Protein AF-A0A1H7Y107-F1 (afdb_monomer_lite)

Sequence (111 aa):
MVQRQDTKTKDKLSIWEVFGKIGSFLSLIFSGLMVFISFLLAMPLFILGLIIKWVEFSIGYALFWFIVDAIYGTFILNSDTFEPFTGTSVLVILIVAFLTALLTSISDIRG

pLDDT: mean 84.81, std 15.05, range [39.53, 97.69]

Radius of gyration: 32.48 Å; chains: 1; bounding box: 97×25×74 Å

Structure (mmCIF, N/CA/C/O backbone):
data_AF-A0A1H7Y107-F1
#
_entry.id   AF-A0A1H7Y107-F1
#
loop_
_atom_site.group_PDB
_atom_sit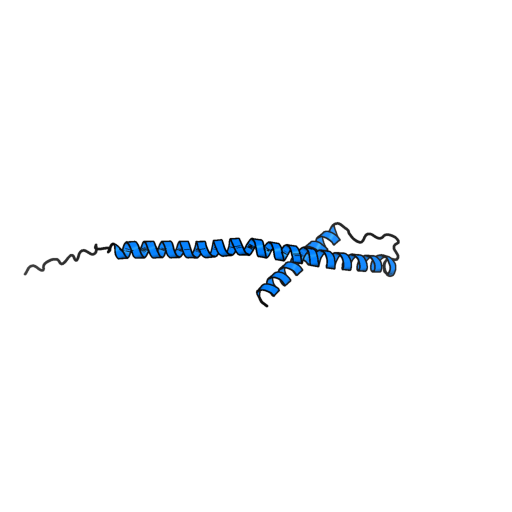e.id
_atom_site.type_symbol
_atom_site.label_atom_id
_atom_site.label_alt_id
_atom_site.label_comp_id
_atom_site.label_asym_id
_atom_site.label_entity_id
_atom_site.label_seq_id
_atom_site.pdbx_PDB_ins_code
_atom_site.Cartn_x
_atom_site.Cartn_y
_atom_site.Cartn_z
_atom_site.occupancy
_atom_site.B_iso_or_equiv
_atom_site.auth_seq_id
_atom_site.auth_comp_id
_atom_site.auth_asym_id
_atom_site.auth_atom_id
_atom_site.pdbx_PDB_model_num
ATOM 1 N N . MET A 1 1 ? -77.062 5.292 44.663 1.00 39.53 1 MET A N 1
ATOM 2 C CA . MET A 1 1 ? -75.742 4.680 44.922 1.00 39.53 1 MET A CA 1
ATOM 3 C C . MET A 1 1 ? -74.718 5.464 44.123 1.00 39.53 1 MET A C 1
ATOM 5 O O . MET A 1 1 ? -74.772 5.437 42.903 1.00 39.53 1 MET A O 1
ATOM 9 N N . VAL A 1 2 ? -73.889 6.261 44.796 1.00 43.12 2 VAL A N 1
ATOM 10 C CA . VAL A 1 2 ? -72.856 7.090 44.159 1.00 43.12 2 VAL A CA 1
ATOM 11 C C . VAL A 1 2 ? -71.608 6.227 44.023 1.00 43.12 2 VAL A C 1
ATOM 13 O O . VAL A 1 2 ? -71.018 5.851 45.035 1.00 43.12 2 VAL A O 1
ATOM 16 N N . GLN A 1 3 ? -71.234 5.862 42.797 1.00 43.44 3 GLN A N 1
ATOM 17 C CA . GLN A 1 3 ? -69.942 5.225 42.554 1.00 43.44 3 GLN A CA 1
ATOM 18 C C . GLN A 1 3 ? -68.848 6.286 42.687 1.00 43.44 3 GLN A C 1
ATOM 20 O O . GLN A 1 3 ? -68.834 7.277 41.957 1.00 43.44 3 GLN A O 1
ATOM 25 N N . ARG A 1 4 ? -67.978 6.102 43.687 1.00 45.00 4 ARG A N 1
ATOM 26 C CA . ARG A 1 4 ? -66.786 6.922 43.902 1.00 45.00 4 ARG A CA 1
ATOM 27 C C . ARG A 1 4 ? -65.861 6.796 42.697 1.00 45.00 4 ARG A C 1
ATOM 29 O O . ARG A 1 4 ? -65.587 5.694 42.233 1.00 45.00 4 ARG A O 1
ATOM 36 N N . GLN A 1 5 ? -65.371 7.940 42.239 1.00 50.78 5 GLN A N 1
ATOM 37 C CA . GLN A 1 5 ? -64.249 8.022 41.321 1.00 50.78 5 GLN A CA 1
ATOM 38 C C . GLN A 1 5 ? -63.005 7.402 41.965 1.00 50.78 5 GLN A C 1
ATOM 40 O O . GLN A 1 5 ? -62.562 7.877 43.006 1.00 50.78 5 GLN A O 1
ATOM 45 N N . ASP A 1 6 ? -62.409 6.410 41.309 1.00 42.41 6 ASP A N 1
ATOM 46 C CA . ASP A 1 6 ? -60.985 6.114 41.464 1.00 42.41 6 ASP A CA 1
ATOM 47 C C . ASP A 1 6 ? -60.265 6.668 40.235 1.00 42.41 6 ASP A C 1
ATOM 49 O O . ASP A 1 6 ? -59.898 5.959 39.296 1.00 42.41 6 ASP A O 1
ATOM 53 N N . THR A 1 7 ? -60.056 7.985 40.228 1.00 48.41 7 THR A N 1
ATOM 54 C CA . THR A 1 7 ? -58.989 8.593 39.433 1.00 48.41 7 THR A CA 1
ATOM 55 C C . THR A 1 7 ? -57.671 8.164 40.065 1.00 48.41 7 THR A C 1
ATOM 57 O O . THR A 1 7 ? -57.070 8.897 40.850 1.00 48.41 7 THR A O 1
ATOM 60 N N . LYS A 1 8 ? -57.249 6.928 39.779 1.00 42.62 8 LYS A N 1
ATOM 61 C CA . LYS A 1 8 ? -55.926 6.431 40.143 1.00 42.62 8 LYS A CA 1
ATOM 62 C C . LYS A 1 8 ? -54.926 7.322 39.417 1.00 42.62 8 LYS A C 1
ATOM 64 O O . LYS A 1 8 ? -54.734 7.204 38.208 1.00 42.62 8 LYS A O 1
ATOM 69 N N . THR A 1 9 ? -54.359 8.258 40.162 1.00 46.75 9 THR A N 1
ATOM 70 C CA . THR A 1 9 ? -53.280 9.155 39.771 1.00 46.75 9 THR A CA 1
ATOM 71 C C . THR A 1 9 ? -52.123 8.323 39.221 1.00 46.75 9 THR A C 1
ATOM 73 O O . THR A 1 9 ? -51.264 7.827 39.949 1.00 46.75 9 THR A O 1
ATOM 76 N N . LYS A 1 10 ? -52.132 8.135 37.898 1.00 51.06 10 LYS A N 1
ATOM 77 C CA . LYS A 1 10 ? -50.972 7.772 37.085 1.00 51.06 10 LYS A CA 1
ATOM 78 C C . LYS A 1 10 ? -50.003 8.954 37.133 1.00 51.06 10 LYS A C 1
ATOM 80 O O . LYS A 1 10 ? -49.971 9.714 36.187 1.00 51.06 10 LYS A O 1
ATOM 85 N N . ASP A 1 11 ? -49.302 9.161 38.242 1.00 57.28 11 ASP A N 1
ATOM 86 C CA . ASP A 1 11 ? -48.229 10.168 38.319 1.00 57.28 11 ASP A CA 1
ATOM 87 C C . ASP A 1 11 ? -47.351 9.959 39.561 1.00 57.28 11 ASP A C 1
ATOM 89 O O . ASP A 1 11 ? -47.108 10.843 40.379 1.00 57.28 11 ASP A O 1
ATOM 93 N N . LYS A 1 12 ? -46.840 8.739 39.719 1.00 56.06 12 LYS A N 1
ATOM 94 C CA . LYS A 1 12 ? -45.592 8.532 40.457 1.00 56.06 12 LYS A CA 1
ATOM 95 C C . LYS A 1 12 ? -44.585 7.914 39.506 1.00 56.06 12 LYS A C 1
ATOM 97 O O . LYS A 1 12 ? -44.320 6.720 39.589 1.00 56.06 12 LYS A O 1
ATOM 102 N N . LEU A 1 13 ? -44.031 8.737 38.611 1.00 60.94 13 LEU A N 1
ATOM 103 C CA . LEU A 1 13 ? -42.703 8.439 38.083 1.00 60.94 13 LEU A CA 1
ATOM 104 C C . LEU A 1 13 ? -41.793 8.290 39.301 1.00 60.94 13 LEU A C 1
ATOM 106 O O . LEU A 1 13 ? -41.586 9.246 40.055 1.00 60.94 13 LEU A O 1
ATOM 110 N N . SER A 1 14 ? -41.319 7.074 39.552 1.00 76.31 14 SER A N 1
ATOM 111 C CA . SER A 1 14 ? -40.399 6.867 40.659 1.00 76.31 14 SER A CA 1
ATOM 112 C C . SER A 1 14 ? -39.077 7.553 40.309 1.00 76.31 14 SER A C 1
ATOM 114 O O . SER A 1 14 ? -38.621 7.501 39.167 1.00 76.31 14 SER A O 1
ATOM 116 N N . ILE A 1 15 ? -38.436 8.193 41.288 1.00 76.31 15 ILE A N 1
ATOM 117 C CA . ILE A 1 15 ? -37.100 8.796 41.118 1.00 76.31 15 ILE A CA 1
ATOM 118 C C . ILE A 1 15 ? -36.120 7.763 40.524 1.00 76.31 15 ILE A C 1
ATOM 120 O O . ILE A 1 15 ? -35.257 8.106 39.720 1.00 76.31 15 ILE A O 1
ATOM 124 N N . TRP A 1 16 ? -36.335 6.484 40.839 1.00 76.44 16 TRP A N 1
ATOM 125 C CA . TRP A 1 16 ? -35.613 5.332 40.310 1.00 76.44 16 TRP A CA 1
ATOM 126 C C . TRP A 1 16 ? -35.829 5.073 38.810 1.00 76.44 16 TRP A C 1
ATOM 128 O O . TRP A 1 16 ? -34.876 4.710 38.129 1.00 76.44 16 TRP A O 1
ATOM 138 N N . GLU A 1 17 ? -37.024 5.302 38.256 1.00 79.69 17 GLU A N 1
ATOM 139 C CA . GLU A 1 17 ? -37.272 5.198 36.805 1.00 79.69 17 GLU A CA 1
ATOM 140 C C . GLU A 1 17 ? -36.585 6.322 36.025 1.00 79.69 17 GLU A C 1
ATOM 142 O O . GLU A 1 17 ? -36.059 6.091 34.934 1.00 79.69 17 GLU A O 1
ATOM 147 N N . VAL A 1 18 ? -36.564 7.536 36.583 1.00 79.56 18 VAL A N 1
ATOM 148 C CA . VAL A 1 18 ? -35.856 8.677 35.986 1.00 79.56 18 VAL A CA 1
ATOM 149 C C . VAL A 1 18 ? -34.350 8.415 35.993 1.00 79.56 18 VAL A C 1
ATOM 151 O O . VAL A 1 18 ? -33.703 8.540 34.953 1.00 79.56 18 VAL A O 1
ATOM 154 N N . PHE A 1 19 ? -33.802 7.963 37.126 1.00 80.12 19 PHE A N 1
ATOM 155 C CA . PHE A 1 19 ? -32.395 7.568 37.232 1.00 80.12 19 PHE A CA 1
ATOM 156 C C . PHE A 1 19 ? -32.046 6.399 36.300 1.00 80.12 19 PHE A C 1
ATOM 158 O O . PHE A 1 19 ? -30.995 6.419 35.667 1.00 80.12 19 PHE A O 1
ATOM 165 N N . GLY A 1 20 ? -32.940 5.416 36.154 1.00 80.94 20 GLY A N 1
ATOM 166 C CA . GLY A 1 20 ? -32.769 4.292 35.233 1.00 80.94 20 GLY A CA 1
ATOM 167 C C . GLY A 1 20 ? -32.731 4.722 33.764 1.00 80.94 20 GLY A C 1
ATOM 168 O O . GLY A 1 20 ? -31.862 4.276 33.015 1.00 80.94 20 GLY A O 1
ATOM 169 N N . LYS A 1 21 ? -33.609 5.646 33.347 1.00 83.69 21 LYS A N 1
ATOM 170 C CA . LYS A 1 21 ? -33.588 6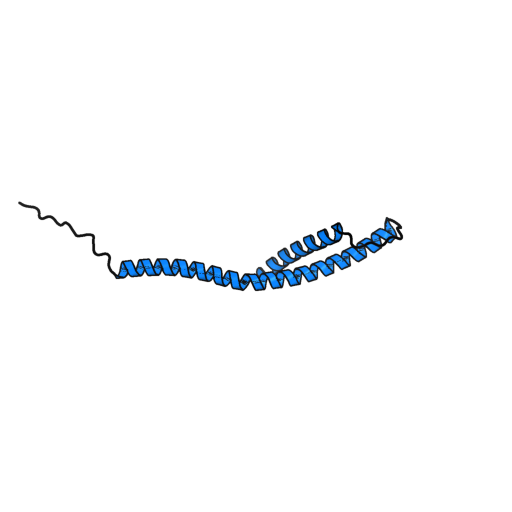.224 31.990 1.00 83.69 21 LYS A CA 1
ATOM 171 C C . LYS A 1 21 ? -32.324 7.040 31.725 1.00 83.69 21 LYS A C 1
ATOM 173 O O . LYS A 1 21 ? -31.735 6.906 30.656 1.00 83.69 21 LYS A O 1
ATOM 178 N N . ILE A 1 22 ? -31.887 7.842 32.696 1.00 84.94 22 ILE A N 1
ATOM 179 C CA . ILE A 1 22 ? -30.641 8.616 32.608 1.00 84.94 22 ILE A CA 1
ATOM 180 C C . ILE A 1 22 ? -29.437 7.671 32.520 1.00 84.94 22 ILE A C 1
ATOM 182 O O . ILE A 1 22 ? -28.596 7.838 31.643 1.00 84.94 22 ILE A O 1
ATOM 186 N N . GLY A 1 23 ? -29.382 6.634 33.358 1.00 83.62 23 GLY A N 1
ATOM 187 C CA . GLY A 1 23 ? -28.325 5.623 33.330 1.00 83.62 23 GLY A CA 1
ATOM 188 C C . GLY A 1 23 ? -28.271 4.852 32.009 1.00 83.62 23 GLY A C 1
ATOM 189 O O . GLY A 1 23 ? -27.189 4.645 31.470 1.00 83.62 23 GLY A O 1
ATOM 190 N N . SER A 1 24 ? -29.423 4.492 31.438 1.00 85.12 24 SER A N 1
ATOM 191 C CA . SER A 1 24 ? -29.501 3.847 30.120 1.00 85.12 24 SER A CA 1
ATOM 192 C C . SER A 1 24 ? -29.014 4.770 28.996 1.00 85.12 24 SER A C 1
ATOM 194 O O . SER A 1 24 ? -28.251 4.338 28.133 1.00 85.12 24 SER A O 1
ATOM 196 N N . PHE A 1 25 ? -29.376 6.054 29.042 1.00 83.75 25 PHE A N 1
ATOM 197 C CA . PHE A 1 25 ? -28.911 7.054 28.082 1.00 83.75 25 PHE A CA 1
ATOM 198 C C . PHE A 1 25 ? -27.398 7.304 28.187 1.00 83.75 25 PHE A C 1
ATOM 200 O O . PHE A 1 25 ? -26.701 7.302 27.173 1.00 83.75 25 PHE A O 1
ATOM 207 N N . LEU A 1 26 ? -26.863 7.439 29.406 1.00 85.50 26 LEU A N 1
ATOM 208 C CA . LEU A 1 26 ? -25.420 7.530 29.628 1.00 85.50 26 LEU A CA 1
ATOM 209 C C . LEU A 1 26 ? -24.697 6.259 29.186 1.00 85.50 26 LEU A C 1
ATOM 211 O O . LEU A 1 26 ? -23.645 6.363 28.574 1.00 85.50 26 LEU A O 1
ATOM 215 N N . SER A 1 27 ? -25.253 5.075 29.444 1.00 84.44 27 SER A N 1
ATOM 216 C CA . SER A 1 27 ? -24.670 3.803 29.005 1.00 84.44 27 SER A CA 1
ATOM 217 C C . SER A 1 27 ? -24.576 3.715 27.479 1.00 84.44 27 SER A C 1
ATOM 219 O O . SER A 1 27 ? -23.538 3.305 26.961 1.00 84.44 27 SER A O 1
ATOM 221 N N . LEU A 1 28 ? -25.602 4.175 26.757 1.00 87.31 28 LEU A N 1
ATOM 222 C CA . LEU A 1 28 ? -25.593 4.255 25.295 1.00 87.31 28 LEU A CA 1
ATOM 223 C C . LEU A 1 28 ? -24.489 5.199 24.787 1.00 87.31 28 LEU A C 1
ATOM 225 O O . LEU A 1 28 ? -23.714 4.833 23.904 1.00 87.31 28 LEU A O 1
ATOM 229 N N . ILE A 1 29 ? -24.385 6.393 25.378 1.00 86.25 29 ILE A N 1
ATOM 230 C CA . ILE A 1 29 ? -23.347 7.372 25.028 1.00 86.25 29 ILE A CA 1
ATOM 231 C C . ILE A 1 29 ? -21.958 6.812 25.328 1.00 86.25 29 ILE A C 1
ATOM 233 O O . ILE A 1 29 ? -21.067 6.896 24.488 1.00 86.25 29 ILE A O 1
ATOM 237 N N . PHE A 1 30 ? -21.771 6.217 26.504 1.00 87.56 30 PHE A N 1
ATOM 238 C CA . PHE A 1 30 ? -20.487 5.678 26.938 1.00 87.56 30 PHE A CA 1
ATOM 239 C C . PHE A 1 30 ? -20.054 4.486 26.078 1.00 87.56 30 PHE A C 1
ATOM 241 O O . PHE A 1 30 ? -18.873 4.348 25.775 1.00 87.56 30 PHE A O 1
ATOM 248 N N . SER A 1 31 ? -21.004 3.659 25.628 1.00 87.31 31 SER A N 1
ATOM 249 C CA . SER A 1 31 ? -20.749 2.577 24.675 1.00 87.31 31 SER A CA 1
ATOM 250 C C . SER A 1 31 ? -20.261 3.116 23.327 1.00 87.31 31 SER A C 1
ATOM 252 O O . SER A 1 31 ? -19.221 2.676 22.838 1.00 87.31 31 SER A O 1
ATOM 254 N N . GLY A 1 32 ? -20.940 4.123 22.766 1.00 85.94 32 GLY A N 1
ATOM 255 C CA . GLY A 1 32 ? -20.498 4.774 21.529 1.00 85.94 32 GLY A CA 1
ATOM 256 C C . GLY A 1 32 ? -19.136 5.462 21.673 1.00 85.94 32 GLY A C 1
ATOM 257 O O . GLY A 1 32 ? -18.279 5.337 20.799 1.00 85.94 32 GLY A O 1
ATOM 258 N N . LEU A 1 33 ? -18.906 6.130 22.807 1.00 89.94 33 LEU A N 1
ATOM 259 C CA . LEU A 1 33 ? -17.640 6.790 23.121 1.00 89.94 33 LEU A CA 1
ATOM 260 C C . LEU A 1 33 ? -16.489 5.781 23.219 1.00 89.94 33 LEU A C 1
ATOM 262 O O . LEU A 1 33 ? -15.425 6.013 22.654 1.00 89.94 33 LEU A O 1
ATOM 266 N N . MET A 1 34 ? -16.708 4.646 23.889 1.00 86.81 34 MET A N 1
ATOM 267 C CA . MET A 1 34 ? -15.719 3.572 23.995 1.00 86.81 34 MET A CA 1
ATOM 268 C C . MET A 1 34 ? -15.319 3.033 22.620 1.00 86.81 34 MET A C 1
ATOM 270 O O . MET A 1 34 ? -14.129 2.935 22.338 1.00 86.81 34 MET A O 1
ATOM 274 N N . VAL A 1 35 ? -16.286 2.762 21.734 1.00 87.38 35 VAL A N 1
ATOM 275 C CA . VAL A 1 35 ? -16.002 2.316 20.357 1.00 87.38 35 VAL A CA 1
ATOM 276 C C . VAL A 1 35 ? -15.166 3.352 19.604 1.00 87.38 35 VAL A C 1
ATOM 278 O O . VAL A 1 35 ? -14.186 2.997 18.948 1.00 87.38 35 VAL A O 1
ATOM 281 N N . PHE A 1 36 ? -15.511 4.635 19.728 1.00 87.81 36 PHE A N 1
ATOM 282 C CA . PHE A 1 36 ? -14.777 5.716 19.074 1.00 87.81 36 PHE A CA 1
ATOM 283 C C . PHE A 1 36 ? -13.338 5.845 19.591 1.00 87.81 36 PHE A C 1
ATOM 285 O O . PHE A 1 36 ? -12.415 5.981 18.794 1.00 87.81 36 PHE A O 1
ATOM 292 N N . ILE A 1 37 ? -13.125 5.747 20.907 1.00 87.62 37 ILE A N 1
ATOM 293 C CA . ILE A 1 37 ? -11.791 5.804 21.522 1.00 87.62 37 ILE A CA 1
ATOM 294 C C . ILE A 1 37 ? -10.941 4.606 21.085 1.00 87.62 37 ILE A C 1
ATOM 296 O O . ILE A 1 37 ? -9.786 4.781 20.699 1.00 87.62 37 ILE A O 1
ATOM 300 N N . SER A 1 38 ? -11.506 3.396 21.095 1.00 83.88 38 SER A N 1
ATOM 301 C CA . SER A 1 38 ? -10.810 2.198 20.618 1.00 83.88 38 SER A CA 1
ATOM 302 C C . SER A 1 38 ? -10.432 2.310 19.140 1.00 83.88 38 SER A C 1
ATOM 304 O O . SER A 1 38 ? -9.313 1.962 18.767 1.00 83.88 38 SER A O 1
ATOM 306 N N . PHE A 1 39 ? -11.319 2.854 18.304 1.00 86.06 39 PHE A N 1
ATOM 307 C CA . PHE A 1 39 ? -11.027 3.127 16.898 1.00 86.06 39 PHE A CA 1
ATOM 308 C C . PHE A 1 39 ? -9.913 4.171 16.729 1.00 86.06 39 PHE A C 1
ATOM 310 O O . PHE A 1 39 ? -8.989 3.958 15.944 1.00 86.06 39 PHE A O 1
ATOM 317 N N . LEU A 1 40 ? -9.949 5.260 17.505 1.00 87.12 40 LEU A N 1
ATOM 318 C CA . LEU A 1 40 ? -8.919 6.304 17.491 1.00 87.12 40 LEU A CA 1
ATOM 319 C C . LEU A 1 40 ? -7.542 5.794 17.911 1.00 87.12 40 LEU A C 1
ATOM 321 O O . LEU A 1 40 ? -6.542 6.320 17.441 1.00 87.12 40 LEU A O 1
ATOM 325 N N . LEU A 1 41 ? -7.478 4.800 18.796 1.00 85.75 41 LEU A N 1
ATOM 326 C CA . LEU A 1 41 ? -6.221 4.176 19.211 1.00 85.75 41 LEU A CA 1
ATOM 327 C C . LEU A 1 41 ? -5.723 3.146 18.190 1.00 85.75 41 LEU A C 1
ATOM 329 O O . LEU A 1 41 ? -4.519 3.029 17.971 1.00 85.75 41 LEU A O 1
ATOM 333 N N . ALA A 1 42 ? -6.634 2.423 17.536 1.00 84.50 42 ALA A N 1
ATOM 334 C CA . ALA A 1 42 ? -6.288 1.423 16.530 1.00 84.50 42 ALA A CA 1
ATOM 335 C C . ALA A 1 42 ? -5.847 2.048 15.194 1.00 84.50 42 ALA A C 1
ATOM 337 O O . ALA A 1 42 ? -4.934 1.532 14.550 1.00 84.50 42 ALA A O 1
ATOM 338 N N . MET A 1 43 ? -6.453 3.168 14.778 1.00 88.00 43 MET A N 1
ATOM 339 C CA . MET A 1 43 ? -6.146 3.823 13.500 1.00 88.00 43 MET A CA 1
ATOM 340 C C . MET A 1 43 ? -4.672 4.239 13.344 1.00 88.00 43 MET A C 1
ATOM 342 O O . MET A 1 43 ? -4.099 3.913 12.306 1.00 88.00 43 MET A O 1
ATOM 346 N N . PRO A 1 44 ? -4.018 4.909 14.315 1.00 87.31 44 PRO A N 1
ATOM 347 C CA . PRO A 1 44 ? -2.612 5.291 14.204 1.00 87.31 44 PRO A CA 1
ATOM 348 C C . PRO A 1 44 ? -1.690 4.088 14.013 1.00 87.31 44 PRO A C 1
ATOM 350 O O . PRO A 1 44 ? -0.787 4.135 13.182 1.00 87.31 44 PRO A O 1
ATOM 353 N N . LEU A 1 45 ? -1.943 2.994 14.737 1.00 87.81 45 LEU A N 1
ATOM 354 C CA . LEU A 1 45 ? -1.158 1.763 14.627 1.00 87.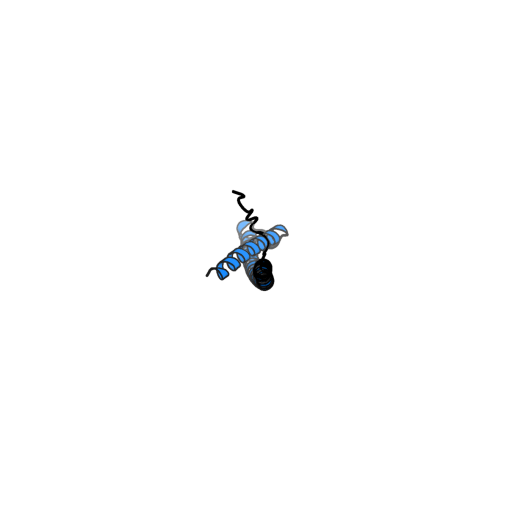81 45 LEU A CA 1
ATOM 355 C C . LEU A 1 45 ? -1.396 1.062 13.287 1.00 87.81 45 LEU A C 1
ATOM 357 O O . LEU A 1 45 ? -0.445 0.612 12.652 1.00 87.81 45 LEU A O 1
ATOM 361 N N . PHE A 1 46 ? -2.648 1.025 12.827 1.00 90.38 46 PHE A N 1
ATOM 362 C CA . PHE A 1 46 ? -2.997 0.487 11.516 1.00 90.38 46 PHE A CA 1
ATOM 363 C C . PHE A 1 46 ? -2.327 1.272 10.385 1.00 90.38 46 PHE A C 1
ATOM 365 O O . PHE A 1 46 ? -1.711 0.675 9.507 1.00 90.38 46 PHE A O 1
ATOM 372 N N . ILE A 1 47 ? -2.406 2.605 10.420 1.00 91.44 47 ILE A N 1
ATOM 373 C CA . ILE A 1 47 ? -1.778 3.477 9.421 1.00 91.44 47 ILE A CA 1
ATOM 374 C C . ILE A 1 47 ? -0.259 3.292 9.443 1.00 91.44 47 ILE A C 1
ATOM 376 O O . ILE A 1 47 ? 0.350 3.196 8.382 1.00 91.44 47 ILE A O 1
ATOM 380 N N . LEU A 1 48 ? 0.355 3.192 10.625 1.00 91.94 48 LEU A N 1
ATOM 381 C CA . LEU A 1 48 ? 1.793 2.960 10.741 1.00 91.94 48 LEU A CA 1
ATOM 382 C C . LEU A 1 48 ? 2.205 1.627 10.097 1.00 91.94 48 LEU A C 1
ATOM 384 O O . LEU A 1 48 ? 3.119 1.605 9.275 1.00 91.94 48 LEU A O 1
ATOM 388 N N . GLY A 1 49 ? 1.501 0.534 10.410 1.00 92.88 49 GLY A N 1
ATOM 389 C CA . GLY A 1 49 ? 1.750 -0.773 9.795 1.00 92.88 49 GLY A CA 1
ATOM 390 C C . GLY A 1 49 ? 1.519 -0.770 8.281 1.00 92.88 49 GLY A C 1
ATOM 391 O O . GLY A 1 49 ? 2.318 -1.328 7.527 1.00 92.88 49 GLY A O 1
ATOM 392 N N . LEU A 1 50 ? 0.473 -0.076 7.828 1.00 95.50 50 LEU A N 1
ATOM 393 C CA . LEU A 1 50 ? 0.165 0.086 6.411 1.00 95.50 50 LEU A CA 1
ATOM 394 C C . LEU A 1 50 ? 1.282 0.830 5.670 1.00 95.50 50 LEU A C 1
ATOM 396 O O . LEU A 1 50 ? 1.683 0.394 4.596 1.00 95.50 50 LEU A O 1
ATOM 400 N N . ILE A 1 51 ? 1.802 1.922 6.240 1.00 95.75 51 ILE A N 1
ATOM 401 C CA . ILE A 1 51 ? 2.900 2.699 5.648 1.00 95.75 51 ILE A CA 1
ATOM 402 C C . ILE A 1 51 ? 4.171 1.853 5.557 1.00 95.75 51 ILE A C 1
ATOM 404 O O . ILE A 1 51 ? 4.825 1.871 4.518 1.00 95.75 51 ILE A O 1
ATOM 408 N N . ILE A 1 52 ? 4.509 1.084 6.599 1.00 95.75 52 ILE A N 1
ATOM 409 C CA . ILE A 1 52 ? 5.692 0.207 6.589 1.00 95.75 52 ILE A CA 1
ATOM 410 C C . ILE A 1 52 ? 5.603 -0.795 5.433 1.00 95.75 52 ILE A C 1
ATOM 412 O O . ILE A 1 52 ? 6.511 -0.859 4.605 1.00 95.75 52 ILE A O 1
ATOM 416 N N . LYS A 1 53 ? 4.479 -1.515 5.322 1.00 96.00 53 LYS A N 1
ATOM 417 C CA . LYS A 1 53 ? 4.261 -2.463 4.219 1.00 96.00 53 LYS A CA 1
ATOM 418 C C . LYS A 1 53 ? 4.244 -1.775 2.864 1.00 96.00 53 LYS A C 1
ATOM 420 O O . LYS A 1 53 ? 4.770 -2.306 1.893 1.00 96.00 53 LYS A O 1
ATOM 425 N N . TRP A 1 54 ? 3.643 -0.593 2.777 1.00 97.69 54 TRP A N 1
ATOM 426 C CA . TRP A 1 54 ? 3.601 0.167 1.536 1.00 97.69 54 TRP A CA 1
ATOM 427 C C . TRP A 1 54 ? 4.998 0.535 1.043 1.00 97.69 54 TRP A C 1
ATOM 429 O O . TRP A 1 54 ? 5.275 0.379 -0.146 1.00 97.69 54 TRP A O 1
ATOM 439 N N . VAL A 1 55 ? 5.893 0.953 1.939 1.00 97.44 55 VAL A N 1
ATOM 440 C CA . VAL A 1 55 ? 7.298 1.221 1.609 1.00 97.44 55 VAL A CA 1
ATOM 441 C C . VAL A 1 55 ? 8.009 -0.061 1.170 1.00 97.44 55 VAL A C 1
ATOM 443 O O . VAL A 1 55 ? 8.663 -0.058 0.130 1.00 97.44 55 VAL A O 1
ATOM 446 N N . GLU A 1 56 ? 7.839 -1.161 1.905 1.00 96.69 56 GLU A N 1
ATOM 447 C CA . GLU A 1 56 ? 8.436 -2.462 1.573 1.00 96.69 56 GLU A CA 1
ATOM 448 C C . GLU A 1 56 ? 8.032 -2.939 0.168 1.00 96.69 56 GLU A C 1
ATOM 450 O O . GLU A 1 56 ? 8.891 -3.222 -0.672 1.00 96.69 56 GLU A O 1
ATOM 455 N N . PHE A 1 57 ? 6.730 -2.934 -0.134 1.00 97.69 57 PHE A N 1
ATOM 456 C CA . PHE A 1 57 ? 6.229 -3.299 -1.457 1.00 97.69 57 PHE A CA 1
ATOM 457 C C . PHE A 1 57 ? 6.669 -2.308 -2.534 1.00 97.69 57 PHE A C 1
ATOM 459 O O . PHE A 1 57 ? 7.021 -2.735 -3.630 1.00 97.69 57 PHE A O 1
ATOM 466 N N . SER 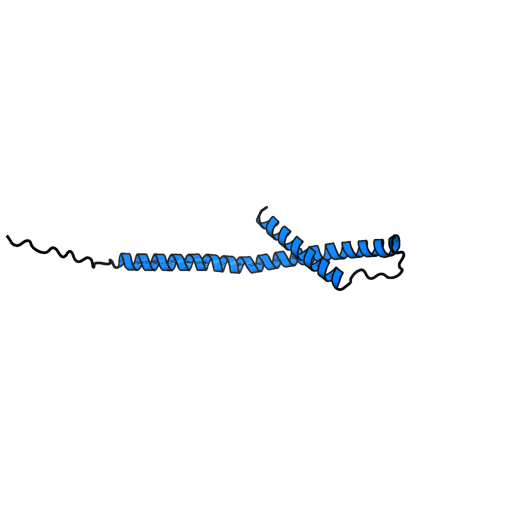A 1 58 ? 6.696 -1.004 -2.244 1.00 96.88 58 SER A N 1
ATOM 467 C CA . SER A 1 58 ? 7.149 0.008 -3.210 1.00 96.88 58 SER A CA 1
ATOM 468 C C . SER A 1 58 ? 8.596 -0.235 -3.632 1.00 96.88 58 SER A C 1
ATOM 470 O O . SER A 1 58 ? 8.899 -0.187 -4.821 1.00 96.88 58 SER A O 1
ATOM 472 N N . ILE A 1 59 ? 9.477 -0.555 -2.680 1.00 96.81 59 ILE A N 1
ATOM 473 C CA . ILE A 1 59 ? 10.878 -0.891 -2.961 1.00 96.81 59 ILE A CA 1
ATOM 474 C C . ILE A 1 59 ? 10.962 -2.184 -3.779 1.00 96.81 59 ILE A C 1
ATOM 476 O O . ILE A 1 59 ? 11.665 -2.223 -4.789 1.00 96.81 59 ILE A O 1
ATOM 480 N N . GLY A 1 60 ? 10.219 -3.225 -3.390 1.00 96.81 60 GLY A N 1
ATOM 481 C CA . GLY A 1 60 ? 10.189 -4.497 -4.116 1.00 96.81 60 GLY A CA 1
ATOM 482 C C . GLY A 1 60 ? 9.734 -4.341 -5.570 1.00 96.81 60 GLY A C 1
ATOM 483 O O . GLY A 1 60 ? 10.399 -4.821 -6.488 1.00 96.81 60 GLY A O 1
ATOM 484 N N . TYR A 1 61 ? 8.641 -3.610 -5.797 1.00 96.81 61 TYR A N 1
ATOM 485 C CA . TYR A 1 61 ? 8.134 -3.331 -7.138 1.00 96.81 61 TYR A CA 1
ATOM 486 C C . TYR A 1 61 ? 9.063 -2.418 -7.940 1.00 96.81 61 TYR A C 1
ATOM 488 O O . TYR A 1 61 ? 9.220 -2.639 -9.137 1.00 96.81 61 TYR A O 1
ATOM 496 N N . ALA A 1 62 ? 9.719 -1.440 -7.311 1.00 96.44 62 ALA A N 1
ATOM 497 C CA . ALA A 1 62 ? 10.696 -0.590 -7.986 1.00 96.44 62 ALA A CA 1
ATOM 498 C C . ALA A 1 62 ? 11.919 -1.387 -8.464 1.00 96.44 62 ALA A C 1
ATOM 500 O O . ALA A 1 62 ? 12.346 -1.220 -9.604 1.00 96.44 62 ALA A O 1
ATOM 501 N N . LEU A 1 63 ? 12.450 -2.288 -7.630 1.00 96.75 63 LEU A N 1
ATOM 502 C CA . LEU A 1 63 ? 13.553 -3.174 -8.013 1.00 96.75 63 LEU A CA 1
ATOM 503 C C . LEU A 1 63 ? 13.147 -4.130 -9.136 1.00 96.75 63 LEU A C 1
ATOM 505 O O . LEU A 1 63 ? 13.889 -4.298 -10.101 1.00 96.75 63 LEU A O 1
ATOM 509 N N . PHE A 1 64 ? 11.958 -4.724 -9.035 1.00 95.81 64 PHE A N 1
ATOM 510 C CA . PHE A 1 64 ? 11.412 -5.559 -10.100 1.00 95.81 64 PHE A CA 1
ATOM 511 C C . PHE A 1 64 ? 11.301 -4.780 -11.416 1.00 95.81 64 PHE A C 1
ATOM 513 O O . PHE A 1 64 ? 11.777 -5.243 -12.450 1.00 95.81 64 PHE A O 1
ATOM 520 N N . TRP A 1 65 ? 10.728 -3.577 -11.369 1.00 95.50 65 TRP A N 1
ATOM 521 C CA . TRP A 1 65 ? 10.538 -2.737 -12.544 1.00 95.50 65 TRP A CA 1
ATOM 522 C C . TRP A 1 65 ? 11.866 -2.315 -13.181 1.00 95.50 65 TRP A C 1
ATOM 524 O O . TRP A 1 65 ? 12.006 -2.393 -14.396 1.00 95.50 65 TRP A O 1
ATOM 534 N N . PHE A 1 66 ? 12.867 -1.962 -12.371 1.00 94.94 66 PHE A N 1
ATOM 535 C CA . PHE A 1 66 ? 14.220 -1.654 -12.838 1.00 94.94 66 PHE A CA 1
ATOM 536 C C . PHE A 1 66 ? 14.827 -2.801 -13.658 1.00 94.94 66 PHE A C 1
ATOM 538 O O . PHE A 1 66 ? 15.389 -2.576 -14.728 1.00 94.94 66 PHE A O 1
ATOM 545 N N . ILE A 1 67 ? 14.696 -4.040 -13.172 1.00 94.19 67 ILE A N 1
ATOM 546 C CA . ILE A 1 67 ? 15.212 -5.227 -13.867 1.00 94.19 67 ILE A CA 1
ATOM 547 C C . ILE A 1 67 ? 14.444 -5.463 -15.170 1.00 94.19 67 ILE A C 1
ATOM 549 O O . ILE A 1 67 ? 15.053 -5.743 -16.202 1.00 94.19 67 ILE A O 1
ATOM 553 N N . VAL A 1 68 ? 13.114 -5.350 -15.131 1.00 92.94 68 VAL A N 1
ATOM 554 C CA . VAL A 1 68 ? 12.262 -5.531 -16.314 1.00 92.94 68 VAL A CA 1
ATOM 555 C C . VAL A 1 68 ? 12.606 -4.510 -17.391 1.00 92.94 68 VAL A C 1
ATOM 557 O O . VAL A 1 68 ? 12.769 -4.903 -18.542 1.00 92.94 68 VAL A O 1
ATOM 560 N N . ASP A 1 69 ? 12.765 -3.239 -17.027 1.00 92.31 69 ASP A N 1
ATOM 561 C CA . ASP A 1 69 ? 13.118 -2.182 -17.972 1.00 92.31 69 ASP A CA 1
ATOM 562 C C . ASP A 1 69 ? 14.500 -2.412 -18.591 1.00 92.31 69 ASP A C 1
ATOM 564 O O . ASP A 1 69 ? 14.644 -2.339 -19.808 1.00 92.31 69 ASP A O 1
ATOM 568 N N . ALA A 1 70 ? 15.492 -2.814 -17.788 1.00 91.25 70 ALA A N 1
ATOM 569 C CA . ALA A 1 70 ? 16.825 -3.143 -18.292 1.00 91.25 70 ALA A CA 1
ATOM 570 C C . ALA A 1 70 ? 16.776 -4.282 -19.323 1.00 91.25 70 ALA A C 1
ATOM 572 O O . ALA A 1 70 ? 17.351 -4.183 -20.406 1.00 91.25 70 ALA A O 1
ATOM 573 N N . ILE A 1 71 ? 16.052 -5.363 -19.016 1.00 92.12 71 ILE A N 1
ATOM 574 C CA . ILE A 1 71 ? 15.920 -6.504 -19.928 1.00 92.12 71 ILE A CA 1
ATOM 575 C C . ILE A 1 71 ? 15.148 -6.099 -21.191 1.00 92.12 71 ILE A C 1
ATOM 577 O O . ILE A 1 71 ? 15.549 -6.442 -22.303 1.00 92.12 71 ILE A O 1
ATOM 581 N N . TYR A 1 72 ? 14.047 -5.370 -21.034 1.00 91.31 72 TYR A N 1
ATOM 582 C CA . TYR A 1 72 ? 13.187 -4.953 -22.135 1.00 91.31 72 TYR A CA 1
ATOM 583 C C . TYR A 1 72 ? 13.904 -3.974 -23.079 1.00 91.31 72 TYR A C 1
ATOM 585 O O . TYR A 1 72 ? 13.920 -4.186 -24.293 1.00 91.31 72 TYR A O 1
ATOM 593 N N . GLY A 1 73 ? 14.574 -2.961 -22.529 1.00 91.06 73 GLY A N 1
ATOM 594 C CA . GLY A 1 73 ? 15.358 -1.987 -23.284 1.00 91.06 73 GLY A CA 1
ATOM 595 C C . GLY A 1 73 ? 16.508 -2.638 -24.050 1.00 91.06 73 GLY A C 1
ATOM 596 O O . GLY A 1 73 ? 16.630 -2.447 -25.260 1.00 91.06 73 GLY A O 1
ATOM 597 N N . THR A 1 74 ? 17.310 -3.473 -23.381 1.00 87.94 74 THR A N 1
ATOM 598 C CA . THR A 1 74 ? 18.495 -4.086 -23.997 1.00 87.94 74 THR A CA 1
ATOM 599 C C . THR A 1 74 ? 18.150 -5.201 -24.984 1.00 87.94 74 THR A C 1
ATOM 601 O O . THR A 1 74 ? 18.699 -5.227 -26.081 1.00 87.94 74 THR A O 1
ATOM 604 N N . PHE A 1 75 ? 17.259 -6.133 -24.635 1.00 90.44 75 PHE A N 1
ATOM 605 C CA . PHE A 1 75 ? 17.063 -7.350 -25.437 1.00 90.44 75 PHE A CA 1
ATOM 606 C C . PHE A 1 75 ? 15.893 -7.281 -26.414 1.00 90.44 75 PHE A C 1
ATOM 608 O O . PHE A 1 75 ? 15.902 -8.005 -27.408 1.00 90.44 75 PHE A O 1
ATOM 615 N N . ILE A 1 76 ? 14.876 -6.461 -26.137 1.00 89.31 76 ILE A N 1
ATOM 616 C CA . ILE A 1 76 ? 13.667 -6.401 -26.971 1.00 89.31 76 ILE A CA 1
ATOM 617 C C . ILE A 1 76 ? 13.705 -5.171 -27.869 1.00 89.31 76 ILE A C 1
ATOM 619 O O . ILE A 1 7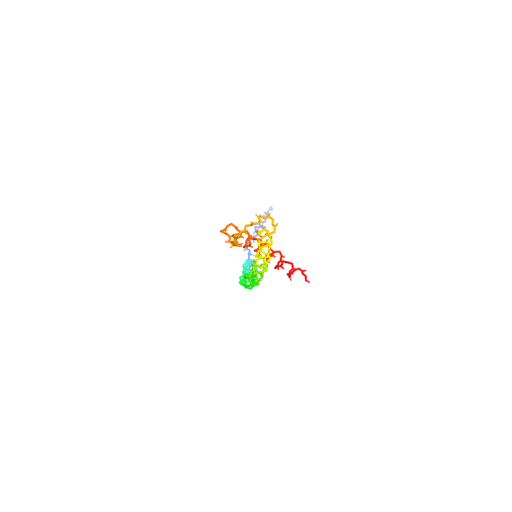6 ? 13.550 -5.294 -29.081 1.00 89.31 76 ILE A O 1
ATOM 623 N N . LEU A 1 77 ? 13.935 -3.994 -27.288 1.00 89.00 77 LEU A N 1
ATOM 624 C CA . LEU A 1 77 ? 14.031 -2.752 -28.057 1.00 89.00 77 LEU A CA 1
ATOM 625 C C . LEU A 1 77 ? 15.401 -2.526 -28.687 1.00 89.00 77 LEU A C 1
ATOM 627 O O . LEU A 1 77 ? 15.487 -1.741 -29.630 1.00 89.00 77 LEU A O 1
ATOM 631 N N . ASN A 1 78 ? 16.447 -3.190 -28.181 1.00 90.12 78 ASN A N 1
ATOM 632 C CA . ASN A 1 78 ? 17.834 -2.918 -28.556 1.00 90.12 78 ASN A CA 1
ATOM 633 C C . ASN A 1 78 ? 18.136 -1.405 -28.506 1.00 90.12 78 ASN A C 1
ATOM 635 O O . ASN A 1 78 ? 18.703 -0.836 -29.440 1.00 90.12 78 ASN A O 1
ATOM 639 N N . SER A 1 79 ? 17.666 -0.741 -27.445 1.00 85.31 79 SER A N 1
ATOM 640 C CA . SER A 1 79 ? 17.876 0.688 -27.224 1.00 85.31 79 SER A CA 1
ATOM 641 C C . SER A 1 79 ? 19.002 0.918 -26.226 1.00 85.31 79 SER A C 1
ATOM 643 O O . SER A 1 79 ? 19.011 0.303 -25.161 1.00 85.31 79 SER A O 1
ATOM 645 N N . ASP A 1 80 ? 19.870 1.885 -26.512 1.00 80.81 80 ASP A N 1
ATOM 646 C CA . ASP A 1 80 ? 20.935 2.313 -25.592 1.00 80.81 80 ASP A CA 1
ATOM 647 C C . ASP A 1 80 ? 20.430 3.249 -24.477 1.00 80.81 80 ASP A C 1
ATOM 649 O O . ASP A 1 80 ? 21.168 3.619 -23.564 1.00 80.81 80 ASP A O 1
ATOM 653 N N . THR A 1 81 ? 19.164 3.661 -24.547 1.00 83.56 81 THR A N 1
ATOM 654 C CA . THR A 1 81 ? 18.509 4.480 -23.527 1.00 83.56 81 THR A CA 1
ATOM 655 C C . THR A 1 81 ? 18.020 3.616 -22.374 1.00 83.56 81 THR A C 1
ATOM 657 O O . THR A 1 81 ? 17.248 2.684 -22.585 1.00 83.56 81 THR A O 1
ATOM 660 N N . PHE A 1 82 ? 18.431 3.970 -21.157 1.00 84.94 82 PHE A N 1
ATOM 661 C CA . PHE A 1 82 ? 17.992 3.321 -19.927 1.00 84.94 82 PHE A CA 1
ATOM 662 C C . PHE A 1 82 ? 17.269 4.331 -19.033 1.00 84.94 82 PHE A C 1
ATOM 664 O O . PHE A 1 82 ? 17.903 5.180 -18.403 1.00 84.94 82 PHE A O 1
ATOM 671 N N . GLU A 1 83 ? 15.938 4.252 -19.002 1.00 87.69 83 GLU A N 1
ATOM 672 C CA . GLU A 1 83 ? 15.077 5.138 -18.212 1.00 87.69 83 GLU A CA 1
ATOM 673 C C . GLU A 1 83 ? 14.017 4.313 -17.460 1.00 87.69 83 GLU A C 1
ATOM 675 O O . GLU A 1 83 ? 12.835 4.323 -17.808 1.00 87.69 83 GLU A O 1
ATOM 680 N N . PRO A 1 84 ? 14.424 3.603 -16.390 1.00 85.06 84 PRO A N 1
ATOM 681 C CA . PRO A 1 84 ? 13.556 2.647 -15.706 1.00 85.06 84 PRO A CA 1
ATOM 682 C C . PRO A 1 84 ? 12.364 3.305 -15.010 1.00 85.06 84 PRO A C 1
ATOM 684 O O . PRO A 1 84 ? 11.344 2.661 -14.769 1.00 85.06 84 PRO A O 1
ATOM 687 N N . PHE A 1 85 ? 12.447 4.593 -14.684 1.00 93.62 85 PHE A N 1
ATOM 688 C CA . PHE A 1 85 ? 11.406 5.291 -13.941 1.00 93.62 85 PHE A CA 1
ATOM 689 C C . PHE A 1 85 ? 10.912 6.513 -14.705 1.00 93.62 85 PHE A C 1
ATOM 691 O O . PHE A 1 85 ? 11.606 7.517 -14.813 1.00 93.62 85 PHE A O 1
ATOM 698 N N . THR A 1 86 ? 9.665 6.439 -15.162 1.00 93.00 86 THR A N 1
ATOM 699 C CA . THR A 1 86 ? 8.912 7.563 -15.718 1.00 93.00 86 THR A CA 1
ATOM 700 C C . THR A 1 86 ? 7.847 8.003 -14.717 1.00 93.00 86 THR A C 1
ATOM 702 O O . THR A 1 86 ? 7.472 7.251 -13.813 1.00 93.00 86 THR A O 1
ATOM 705 N N . GLY A 1 87 ? 7.296 9.210 -14.884 1.00 91.94 87 GLY A N 1
ATOM 706 C CA . GLY A 1 87 ? 6.220 9.701 -14.012 1.00 91.94 87 GLY A CA 1
ATOM 707 C C . GLY A 1 87 ? 5.035 8.730 -13.921 1.00 91.94 87 GLY A C 1
ATOM 708 O O . GLY A 1 87 ? 4.471 8.541 -12.846 1.00 91.94 87 GLY A O 1
ATOM 709 N N . THR A 1 88 ? 4.705 8.047 -15.021 1.00 93.75 88 THR A N 1
ATOM 710 C CA . THR A 1 88 ? 3.648 7.030 -15.054 1.00 93.75 88 THR A CA 1
ATOM 711 C C . THR A 1 88 ? 4.064 5.735 -14.361 1.00 93.75 88 THR A C 1
ATOM 713 O O . THR A 1 88 ? 3.272 5.215 -13.577 1.00 93.75 88 THR A O 1
ATOM 716 N N . SER A 1 89 ? 5.275 5.210 -14.599 1.00 93.25 89 SER A N 1
ATOM 717 C CA . SER A 1 89 ? 5.691 3.946 -13.969 1.00 93.25 89 SER A CA 1
ATOM 718 C C . SER A 1 89 ? 5.819 4.084 -12.454 1.00 93.25 89 SER A C 1
ATOM 720 O O . SER A 1 89 ? 5.345 3.215 -11.727 1.00 93.25 89 SER A O 1
ATOM 722 N N . VAL A 1 90 ? 6.334 5.215 -11.963 1.00 95.75 90 VAL A N 1
ATOM 723 C CA . VAL A 1 90 ? 6.383 5.519 -10.525 1.00 95.75 90 VAL A CA 1
ATOM 724 C C . VAL A 1 90 ? 4.976 5.545 -9.925 1.00 95.75 90 VAL A C 1
ATOM 726 O O . VAL A 1 90 ? 4.735 4.925 -8.892 1.00 95.75 90 VAL A O 1
ATOM 729 N N . LEU A 1 91 ? 4.021 6.209 -10.581 1.00 96.81 91 LEU A N 1
ATOM 730 C CA . LEU A 1 91 ? 2.639 6.298 -10.103 1.00 96.81 91 LEU A CA 1
ATOM 731 C C . LEU A 1 91 ? 1.979 4.909 -10.046 1.00 96.81 91 LEU A C 1
ATOM 733 O O . LEU A 1 91 ? 1.349 4.561 -9.047 1.00 96.81 91 LEU A O 1
ATOM 737 N N . VAL A 1 92 ? 2.183 4.086 -11.080 1.00 96.25 92 VAL A N 1
ATOM 738 C CA . VAL A 1 92 ? 1.697 2.698 -11.121 1.00 96.25 92 VAL A CA 1
ATOM 739 C C . VAL A 1 92 ? 2.311 1.869 -9.994 1.00 96.25 92 VAL A C 1
ATOM 741 O O . VAL A 1 92 ? 1.571 1.199 -9.276 1.00 96.25 92 VAL A O 1
ATOM 744 N N . ILE A 1 93 ? 3.628 1.950 -9.788 1.00 97.19 93 ILE A N 1
ATOM 745 C CA . ILE A 1 93 ? 4.324 1.249 -8.700 1.00 97.19 93 ILE A CA 1
ATOM 746 C C . ILE A 1 93 ? 3.732 1.644 -7.345 1.00 97.19 93 ILE A C 1
ATOM 748 O O . ILE A 1 93 ? 3.404 0.766 -6.552 1.00 97.19 93 ILE A O 1
ATOM 752 N N . LEU A 1 94 ? 3.531 2.941 -7.089 1.00 97.38 94 LEU A N 1
ATOM 753 C CA . LEU A 1 94 ? 2.991 3.425 -5.817 1.00 97.38 94 LEU A CA 1
ATOM 754 C C . LEU A 1 94 ? 1.548 2.962 -5.576 1.00 97.38 94 LEU A C 1
ATOM 756 O O . LEU A 1 94 ? 1.228 2.562 -4.455 1.00 97.38 94 LEU A O 1
ATOM 760 N N . ILE A 1 95 ? 0.688 2.984 -6.604 1.00 97.62 95 ILE A N 1
ATOM 761 C CA . ILE A 1 95 ? -0.700 2.503 -6.502 1.00 97.62 95 ILE A CA 1
ATOM 762 C C . ILE A 1 95 ? -0.728 0.999 -6.240 1.00 97.62 95 ILE A C 1
ATOM 764 O O . ILE A 1 95 ? -1.420 0.549 -5.328 1.00 97.62 95 ILE A O 1
ATOM 768 N N . VAL A 1 96 ? 0.016 0.216 -7.023 1.00 97.44 96 VAL A N 1
ATOM 769 C CA . VAL A 1 96 ? 0.044 -1.245 -6.877 1.00 97.44 96 VAL A CA 1
ATOM 770 C C . VAL A 1 96 ? 0.624 -1.624 -5.516 1.00 97.44 96 VAL A C 1
ATOM 772 O O . VAL A 1 96 ? 0.020 -2.423 -4.806 1.00 97.44 96 VAL A O 1
ATOM 775 N N . ALA A 1 97 ? 1.716 -0.983 -5.093 1.00 97.56 97 ALA A N 1
ATOM 776 C CA . ALA A 1 97 ? 2.278 -1.159 -3.760 1.00 97.56 97 ALA A CA 1
ATOM 777 C C . ALA A 1 97 ? 1.261 -0.849 -2.660 1.00 97.56 97 ALA A C 1
ATOM 779 O O . ALA A 1 97 ? 1.180 -1.581 -1.676 1.00 97.56 97 ALA A O 1
ATOM 780 N N . PHE A 1 98 ? 0.476 0.221 -2.815 1.00 97.38 98 PHE A N 1
ATOM 781 C CA . PHE A 1 98 ? -0.517 0.622 -1.821 1.00 97.38 98 PHE A CA 1
ATOM 782 C C . PHE A 1 98 ? -1.656 -0.391 -1.717 1.00 97.38 98 PHE A C 1
ATOM 784 O O . PHE A 1 98 ? -2.034 -0.783 -0.613 1.00 97.38 98 PHE A O 1
ATOM 791 N N . LEU A 1 99 ? -2.165 -0.868 -2.855 1.00 97.38 99 LEU A N 1
ATOM 792 C CA . LEU A 1 99 ? -3.179 -1.919 -2.885 1.00 97.38 99 LEU A CA 1
ATOM 793 C C . LEU A 1 99 ? -2.649 -3.203 -2.239 1.00 97.38 99 LEU A C 1
ATOM 795 O O . LEU A 1 99 ? -3.294 -3.740 -1.342 1.00 97.38 99 LEU A O 1
ATOM 799 N N . THR A 1 100 ? -1.452 -3.659 -2.610 1.00 96.94 100 THR A N 1
ATOM 800 C CA . THR A 1 100 ? -0.843 -4.857 -2.014 1.00 96.94 100 THR A CA 1
ATOM 801 C C . THR A 1 100 ? -0.632 -4.694 -0.505 1.00 96.94 100 THR A C 1
ATOM 803 O O . THR A 1 100 ? -0.956 -5.601 0.265 1.00 96.94 100 THR A O 1
ATOM 806 N N . ALA A 1 101 ? -0.177 -3.522 -0.051 1.00 96.88 101 ALA A N 1
ATOM 807 C CA . ALA A 1 101 ? -0.017 -3.213 1.367 1.00 96.88 101 ALA A CA 1
ATOM 808 C C . ALA A 1 101 ? -1.349 -3.224 2.128 1.00 96.88 101 ALA A C 1
ATOM 810 O O . ALA A 1 101 ? -1.401 -3.744 3.244 1.00 96.88 101 ALA A O 1
ATOM 811 N N . LEU A 1 102 ? -2.429 -2.711 1.528 1.00 94.75 102 LEU A N 1
ATOM 812 C CA . LEU A 1 102 ? -3.777 -2.769 2.097 1.00 94.75 102 LEU A CA 1
ATOM 813 C C . LEU A 1 102 ? -4.265 -4.211 2.232 1.00 94.75 102 LEU A C 1
ATOM 815 O O . LEU A 1 102 ? -4.673 -4.612 3.322 1.00 94.75 102 LEU A O 1
ATOM 819 N N . LEU A 1 103 ? -4.195 -5.002 1.156 1.00 95.06 103 LEU A N 1
ATOM 820 C CA . LEU A 1 103 ? -4.640 -6.398 1.174 1.00 95.06 103 LEU A CA 1
ATOM 821 C C . LEU A 1 103 ? -3.862 -7.214 2.213 1.00 95.06 103 LEU A C 1
ATOM 823 O O . LEU A 1 103 ? -4.462 -7.940 3.004 1.00 95.06 103 LEU A O 1
ATOM 827 N N . THR A 1 104 ? -2.542 -7.041 2.259 1.00 94.38 104 THR A N 1
ATOM 828 C CA . THR A 1 104 ? -1.676 -7.748 3.210 1.00 94.38 104 THR A CA 1
ATOM 829 C C . THR A 1 104 ? -1.925 -7.278 4.645 1.00 94.38 104 THR A C 1
ATOM 831 O O . THR A 1 104 ? -1.957 -8.083 5.564 1.00 94.38 104 THR A O 1
ATOM 834 N N . SER A 1 105 ? -2.149 -5.980 4.876 1.00 91.69 105 SER A N 1
ATOM 835 C CA . SER A 1 105 ? -2.514 -5.459 6.206 1.00 91.69 105 SER A CA 1
ATOM 836 C C . SER A 1 105 ? -3.839 -6.025 6.713 1.00 91.69 105 SER A C 1
ATOM 838 O O . SER A 1 105 ? -3.949 -6.346 7.889 1.00 91.69 105 SER A O 1
ATOM 840 N N . ILE A 1 106 ? -4.834 -6.184 5.837 1.00 88.44 106 ILE A N 1
ATOM 841 C CA . ILE A 1 106 ? -6.123 -6.788 6.199 1.00 88.44 106 ILE A CA 1
ATOM 842 C C . ILE A 1 106 ? -5.972 -8.294 6.450 1.00 88.44 106 ILE A C 1
ATOM 844 O O . ILE A 1 106 ? -6.620 -8.826 7.351 1.00 88.44 106 ILE A O 1
ATOM 848 N N . SER A 1 107 ? -5.131 -8.975 5.668 1.00 89.94 107 SER A N 1
ATOM 849 C CA . SER A 1 107 ? -4.843 -10.402 5.839 1.00 89.94 107 SER A CA 1
ATOM 850 C C . SER A 1 107 ? -4.231 -10.697 7.207 1.00 89.94 107 SER A C 1
ATOM 852 O O . SER A 1 107 ? -4.704 -11.596 7.892 1.00 89.94 107 SER A O 1
ATOM 854 N N . ASP A 1 108 ? -3.252 -9.905 7.644 1.00 86.19 108 ASP A N 1
ATOM 855 C CA . ASP A 1 108 ? -2.575 -10.099 8.935 1.00 86.19 108 ASP A CA 1
ATOM 856 C C . ASP A 1 108 ? -3.484 -9.880 10.151 1.00 86.19 108 ASP A C 1
ATOM 858 O O . ASP A 1 108 ? -3.190 -10.370 11.231 1.00 86.19 108 ASP A O 1
ATOM 862 N N . ILE A 1 109 ? -4.587 -9.142 9.996 1.00 83.38 109 ILE A N 1
ATOM 863 C CA . ILE A 1 109 ? -5.588 -8.975 11.062 1.00 83.38 109 ILE A CA 1
ATOM 864 C C . ILE A 1 109 ? -6.507 -10.206 11.154 1.00 83.38 109 ILE A C 1
ATOM 866 O O . ILE A 1 109 ? -7.137 -10.435 12.185 1.00 83.38 109 ILE A O 1
ATOM 870 N N . ARG A 1 110 ? -6.643 -10.967 10.059 1.00 70.06 110 ARG A N 1
ATOM 871 C CA . ARG A 1 110 ? -7.546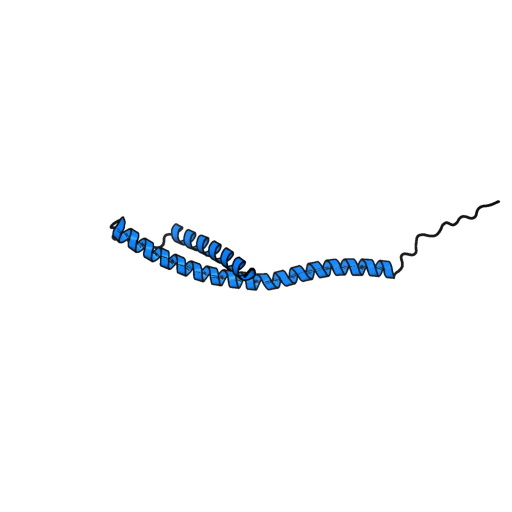 -12.124 9.952 1.00 70.06 110 ARG A CA 1
ATOM 872 C C . ARG A 1 110 ? -6.860 -13.470 10.193 1.00 70.06 110 ARG A C 1
ATOM 874 O O . ARG A 1 110 ? -7.576 -14.421 10.504 1.00 70.06 110 ARG A O 1
ATOM 881 N N . GLY A 1 111 ? -5.552 -13.556 9.952 1.00 52.41 111 GLY A N 1
ATOM 882 C CA . GLY A 1 111 ? -4.719 -14.733 10.229 1.00 52.41 111 GLY A CA 1
ATOM 883 C C . GLY A 1 111 ? -4.381 -14.859 11.705 1.00 52.41 111 GLY A C 1
ATOM 884 O O . GLY A 1 111 ? -4.262 -16.018 12.154 1.00 52.41 111 GLY A O 1
#

Organism: NCBI:txid315405

Foldseek 3Di:
DDDDDPPPPPDCPDPVVVVVVVVVVVVVVVVVVVVVVVCVVVVVVLVVQLVVQLVVQLVVLLVVQQVVQVCCCCPPVVHPDRDSDDPVSSVVSSVVSSVVSVVVSVVVVVD

Secondary structure (DSSP, 8-state):
--------------HHHHHHHHHHHHHHHHHHHHHHHHHHHHHHHHHHHHHHHHHHHHHHHHHHHHHHHHHIIIIIS--S------HHHHHHHHHHHHHHHHHHHHHHHH-